Protein AF-A0A969UP32-F1 (afdb_monomer)

Foldseek 3Di:
DEAEDEDDVPDALVNSVVVQQVVQLVVVVVVCVVDVPQFKDWYFYWYDAPHQIDTAKIFIDGPVRCVVPSGRVVRIDGDPVCCVSRPNPPPDDPPPPPPDDPDDDDDDDDDDDDDDDDDDDDDDDDDDDDDPDPDDDDDDDDDPPDPPDPPPDPPPDDDDDDDDD

Nearest PDB structures (foldseek):
  3pcs-assembly1_A  TM=3.245E-01  e=1.381E+00  Escherichia coli O157:H7

Sequence (165 aa):
MDVGLDRLPNESYPTLMRRAEQVARAAAQRSFDRDILTSQVSVVVIGRNQGAEAPILTLDVSRTQWRSRPDARRWATYYRTAAPLLGFDSTTPAVFSPVQSPVVRPVLPRPAVAPVTPSAVPIAPTAPQSPVPPAAAPTQRVTPVPPSDNEDEDEGEVAPDEREE

Structure (mmCIF, N/CA/C/O backbone):
data_AF-A0A969UP32-F1
#
_entry.id   AF-A0A969UP32-F1
#
loop_
_atom_site.group_PDB
_atom_site.id
_atom_site.type_symbol
_atom_site.label_atom_id
_atom_site.label_alt_id
_atom_site.label_comp_id
_atom_site.label_asym_id
_atom_site.label_entity_id
_atom_site.label_seq_id
_atom_site.pdbx_PDB_ins_code
_atom_site.Cartn_x
_atom_site.Cartn_y
_atom_site.Cartn_z
_atom_site.occupancy
_atom_site.B_iso_or_equiv
_atom_site.auth_seq_id
_atom_site.auth_comp_id
_atom_site.auth_asym_id
_atom_site.auth_atom_id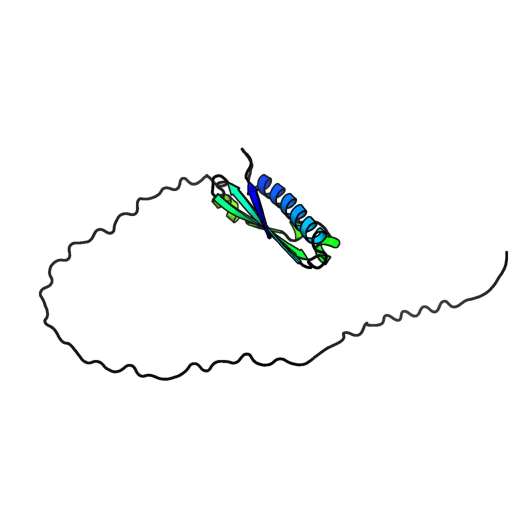
_atom_site.pdbx_PDB_model_num
ATOM 1 N N . MET A 1 1 ? 4.261 -10.640 -2.518 1.00 93.56 1 MET A N 1
ATOM 2 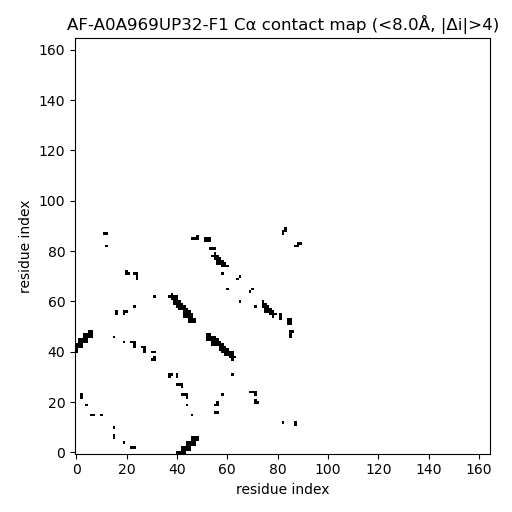C CA . MET A 1 1 ? 5.053 -10.838 -1.285 1.00 93.56 1 MET A CA 1
ATOM 3 C C . MET A 1 1 ? 4.372 -10.094 -0.156 1.00 93.56 1 MET A C 1
ATOM 5 O O . MET A 1 1 ? 3.687 -9.120 -0.444 1.00 93.56 1 MET A O 1
ATOM 9 N N . ASP A 1 2 ? 4.580 -10.529 1.081 1.00 95.69 2 ASP A N 1
ATOM 10 C CA . ASP A 1 2 ? 3.979 -9.907 2.259 1.00 95.69 2 ASP A CA 1
ATOM 11 C C . ASP A 1 2 ? 5.042 -9.229 3.132 1.00 95.69 2 ASP A C 1
ATOM 13 O O . ASP A 1 2 ? 6.161 -9.740 3.250 1.00 95.69 2 ASP A O 1
ATOM 17 N N . VAL A 1 3 ? 4.714 -8.070 3.705 1.00 96.38 3 VAL A N 1
ATOM 18 C CA . VAL A 1 3 ? 5.584 -7.329 4.620 1.00 96.38 3 VAL A CA 1
ATOM 19 C C . VAL A 1 3 ? 4.781 -6.852 5.828 1.00 96.38 3 VAL A C 1
ATOM 21 O O . VAL A 1 3 ? 3.926 -5.976 5.715 1.00 96.38 3 VAL A O 1
ATOM 24 N N . GLY A 1 4 ? 5.091 -7.394 7.004 1.00 96.06 4 GLY A N 1
ATOM 25 C CA . GLY A 1 4 ? 4.496 -6.955 8.265 1.00 96.06 4 GLY A CA 1
ATOM 26 C C . GLY A 1 4 ? 5.069 -5.621 8.752 1.00 96.06 4 GLY A C 1
ATOM 27 O O . GLY A 1 4 ? 6.277 -5.388 8.681 1.00 96.06 4 GLY A O 1
ATOM 28 N N . LEU A 1 5 ? 4.204 -4.757 9.280 1.00 95.94 5 LEU A N 1
ATOM 29 C CA . LEU A 1 5 ? 4.562 -3.474 9.874 1.00 95.94 5 LEU A CA 1
ATOM 30 C C . LEU A 1 5 ? 3.846 -3.278 11.213 1.00 95.94 5 LEU A C 1
ATOM 32 O O . LEU A 1 5 ? 2.627 -3.119 11.264 1.00 95.94 5 LEU A O 1
ATOM 36 N N . ASP A 1 6 ? 4.619 -3.235 12.295 1.00 96.00 6 ASP A N 1
ATOM 37 C CA . ASP A 1 6 ? 4.088 -2.984 13.634 1.00 96.00 6 ASP A CA 1
ATOM 38 C C . ASP A 1 6 ? 3.800 -1.501 13.877 1.00 96.00 6 ASP A C 1
ATOM 40 O O . ASP A 1 6 ? 4.601 -0.609 13.547 1.00 96.00 6 ASP A O 1
ATOM 44 N N . ARG A 1 7 ? 2.649 -1.257 14.508 1.00 93.75 7 ARG A N 1
ATOM 45 C CA . ARG A 1 7 ? 2.248 0.058 14.997 1.00 93.75 7 ARG A CA 1
ATOM 46 C C . ARG A 1 7 ? 3.177 0.515 16.122 1.00 93.75 7 ARG A C 1
ATOM 48 O O . ARG A 1 7 ? 3.409 -0.209 17.088 1.00 93.75 7 ARG A O 1
ATOM 55 N N . LEU A 1 8 ? 3.662 1.748 16.021 1.00 94.06 8 LEU A N 1
ATOM 56 C CA . LEU A 1 8 ? 4.434 2.398 17.080 1.00 94.06 8 LEU A CA 1
ATOM 57 C C . LEU A 1 8 ? 3.523 2.969 18.188 1.00 94.06 8 LEU A C 1
ATOM 59 O O . LEU A 1 8 ? 2.357 3.298 17.935 1.00 94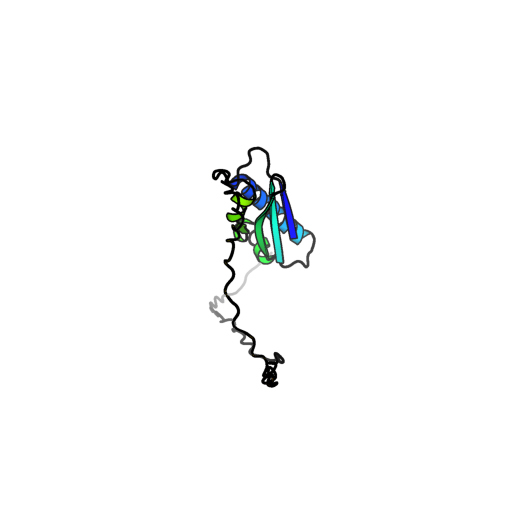.06 8 LEU A O 1
ATOM 63 N N . PRO A 1 9 ? 4.042 3.150 19.417 1.00 89.88 9 PRO A N 1
ATOM 64 C CA . PRO A 1 9 ? 3.314 3.831 20.487 1.00 89.88 9 PRO A CA 1
ATOM 65 C C . PRO A 1 9 ? 2.856 5.225 20.043 1.00 89.88 9 PRO A C 1
ATOM 67 O O . PRO A 1 9 ? 3.619 5.959 19.417 1.00 89.88 9 PRO A O 1
ATOM 70 N N . ASN A 1 10 ? 1.604 5.583 20.348 1.00 88.62 10 ASN A N 1
ATOM 71 C CA . ASN A 1 10 ? 0.980 6.856 19.954 1.00 88.62 10 ASN A CA 1
ATOM 72 C C . ASN A 1 10 ? 0.976 7.142 18.437 1.00 88.62 10 ASN A C 1
ATOM 74 O O . ASN A 1 10 ? 0.714 8.269 18.015 1.00 88.62 10 ASN A O 1
ATOM 78 N N . GLU A 1 11 ? 1.213 6.135 17.593 1.00 92.88 11 GLU A N 1
ATOM 79 C CA . GLU A 1 11 ? 1.138 6.298 16.147 1.00 92.88 11 GLU A CA 1
ATOM 80 C C . GLU A 1 11 ? -0.318 6.432 15.698 1.00 92.88 11 GLU A C 1
ATOM 82 O O . GLU A 1 11 ? -1.199 5.678 16.128 1.00 92.88 11 GLU A O 1
ATOM 87 N N . SER A 1 12 ? -0.562 7.395 14.812 1.00 93.50 12 SER A N 1
ATOM 88 C CA . SER A 1 12 ? -1.835 7.578 14.122 1.00 93.50 12 SER A CA 1
ATOM 89 C C . SER A 1 12 ? -1.867 6.779 12.818 1.00 93.50 12 SER A C 1
ATOM 91 O O . SER A 1 12 ? -0.834 6.579 12.176 1.00 93.50 12 SER A O 1
ATOM 93 N N . TYR A 1 13 ? -3.060 6.378 12.372 1.00 93.62 13 TYR A N 1
ATOM 94 C CA . TYR A 1 13 ? -3.234 5.640 11.117 1.00 93.62 13 TYR A CA 1
ATOM 95 C C . TYR A 1 13 ? -2.533 6.268 9.892 1.00 93.62 13 TYR A C 1
ATOM 97 O O . TYR A 1 13 ? -1.833 5.549 9.178 1.00 93.62 13 TYR A O 1
ATOM 105 N N . PRO A 1 14 ? -2.617 7.593 9.632 1.00 93.94 14 PRO A N 1
ATOM 106 C CA . PRO A 1 14 ? -1.895 8.191 8.507 1.00 93.94 14 PRO A CA 1
ATOM 107 C C . PRO A 1 14 ? -0.370 8.099 8.651 1.00 93.94 14 PRO A C 1
ATOM 109 O O . PRO A 1 14 ? 0.336 8.058 7.646 1.00 93.94 14 PRO A O 1
ATOM 112 N N . THR A 1 15 ? 0.157 8.060 9.876 1.00 95.25 15 THR A N 1
ATOM 113 C CA . THR A 1 15 ? 1.598 7.908 10.118 1.00 95.25 15 THR A CA 1
ATOM 114 C C . THR A 1 15 ? 2.056 6.486 9.818 1.00 95.25 15 THR A C 1
ATOM 116 O O . THR A 1 15 ? 3.032 6.321 9.082 1.00 95.25 15 THR A O 1
ATOM 119 N N . LEU A 1 16 ? 1.290 5.486 10.270 1.00 95.44 16 LEU A N 1
ATOM 120 C CA . LEU A 1 16 ? 1.499 4.084 9.902 1.00 95.44 16 LEU A CA 1
ATOM 121 C C . LEU A 1 16 ? 1.473 3.919 8.374 1.00 95.44 16 LEU A C 1
ATOM 123 O O . LEU A 1 16 ? 2.362 3.293 7.801 1.00 95.44 16 LEU A O 1
ATOM 127 N N . MET A 1 17 ? 0.514 4.560 7.699 1.00 95.12 17 MET A N 1
ATOM 128 C CA . MET A 1 17 ? 0.385 4.495 6.242 1.00 95.12 17 MET A CA 1
ATOM 129 C C . MET A 1 17 ? 1.604 5.072 5.507 1.00 95.12 17 MET A C 1
ATOM 131 O O . MET A 1 17 ? 2.125 4.452 4.585 1.00 95.12 17 MET A O 1
ATOM 135 N N . ARG A 1 18 ? 2.127 6.228 5.938 1.00 95.38 18 ARG A N 1
ATOM 136 C CA . ARG A 1 18 ? 3.347 6.809 5.341 1.00 95.38 18 ARG A CA 1
ATOM 137 C C . ARG A 1 18 ? 4.569 5.905 5.496 1.00 95.38 18 ARG A C 1
ATOM 139 O O . ARG A 1 18 ? 5.460 5.936 4.649 1.00 95.38 18 ARG A O 1
ATOM 146 N N . ARG A 1 19 ? 4.651 5.134 6.582 1.00 96.00 19 ARG A N 1
ATOM 147 C CA . ARG A 1 19 ? 5.719 4.142 6.774 1.00 96.00 19 ARG A CA 1
ATOM 148 C C . ARG A 1 19 ? 5.493 2.917 5.897 1.00 96.00 19 ARG A C 1
ATOM 150 O O . ARG A 1 19 ? 6.442 2.465 5.266 1.00 96.00 19 ARG A O 1
ATOM 157 N N . ALA A 1 20 ? 4.252 2.448 5.784 1.00 96.44 20 ALA A N 1
ATOM 158 C CA . ALA A 1 20 ? 3.879 1.367 4.876 1.00 96.44 20 ALA A CA 1
ATOM 159 C C . ALA A 1 20 ? 4.286 1.672 3.427 1.00 96.44 20 ALA A C 1
ATOM 161 O O . ALA A 1 20 ? 4.857 0.815 2.763 1.00 96.44 20 ALA A O 1
ATOM 162 N N . GLU A 1 21 ? 4.101 2.911 2.963 1.00 96.19 21 GLU A N 1
ATOM 163 C CA . GLU A 1 21 ? 4.556 3.355 1.636 1.00 96.19 21 GLU A CA 1
ATOM 164 C C . GLU A 1 21 ? 6.076 3.243 1.456 1.00 96.19 21 GLU A C 1
ATOM 166 O O . GLU A 1 21 ? 6.554 2.782 0.418 1.00 96.19 21 GLU A O 1
ATOM 171 N N . GLN A 1 22 ? 6.850 3.663 2.460 1.00 96.38 22 GLN A N 1
ATOM 172 C CA . GLN A 1 22 ? 8.314 3.589 2.416 1.00 96.38 22 GLN A CA 1
ATOM 173 C C . GLN A 1 22 ? 8.794 2.138 2.392 1.00 96.38 22 GLN A C 1
ATOM 175 O O . GLN A 1 22 ? 9.684 1.790 1.616 1.00 96.38 22 GLN A O 1
ATOM 180 N N . VAL A 1 23 ? 8.163 1.287 3.202 1.00 96.62 23 VAL A N 1
ATOM 181 C CA . VAL A 1 23 ? 8.444 -0.149 3.257 1.00 96.62 23 VAL A CA 1
ATOM 182 C C . VAL A 1 23 ? 8.083 -0.823 1.933 1.00 96.62 23 VAL A C 1
ATOM 184 O O . VAL A 1 23 ? 8.901 -1.562 1.391 1.00 96.62 23 VAL A O 1
ATOM 187 N N . ALA A 1 24 ? 6.918 -0.516 1.360 1.00 96.44 24 ALA A N 1
ATOM 188 C CA . ALA A 1 24 ? 6.498 -1.044 0.066 1.00 96.44 24 ALA A CA 1
ATOM 189 C C . ALA A 1 24 ? 7.450 -0.624 -1.060 1.00 96.44 24 ALA A C 1
ATOM 191 O O . ALA A 1 24 ? 7.830 -1.458 -1.880 1.00 96.44 24 ALA A O 1
ATOM 192 N N . ARG A 1 25 ? 7.903 0.640 -1.068 1.00 95.62 25 ARG A N 1
ATOM 193 C CA . ARG A 1 25 ? 8.914 1.117 -2.024 1.00 95.62 25 ARG A CA 1
ATOM 194 C C . ARG A 1 25 ? 10.215 0.329 -1.900 1.00 95.62 25 ARG A C 1
ATOM 196 O O . ARG A 1 25 ? 10.752 -0.113 -2.912 1.00 95.62 25 ARG A O 1
ATOM 203 N N . ALA A 1 26 ? 10.722 0.166 -0.681 1.00 95.81 26 ALA A N 1
ATOM 204 C CA . ALA A 1 26 ? 11.963 -0.563 -0.442 1.00 95.81 26 ALA A CA 1
ATOM 205 C C . ALA A 1 26 ? 11.839 -2.044 -0.841 1.00 95.81 26 ALA A C 1
ATOM 207 O O . ALA A 1 26 ? 12.755 -2.592 -1.454 1.00 95.81 26 ALA A O 1
ATOM 208 N N . ALA A 1 27 ? 10.700 -2.674 -0.543 1.00 95.25 27 ALA A N 1
ATOM 209 C CA . ALA A 1 27 ? 10.413 -4.053 -0.922 1.00 95.25 27 ALA A CA 1
ATOM 210 C C . ALA A 1 27 ? 10.351 -4.222 -2.447 1.00 95.25 27 ALA A C 1
ATOM 212 O O . ALA A 1 27 ? 11.025 -5.096 -2.987 1.00 95.25 27 ALA A O 1
ATOM 213 N N . ALA A 1 28 ? 9.620 -3.347 -3.146 1.00 94.81 28 ALA A N 1
ATOM 214 C CA . ALA A 1 28 ? 9.515 -3.381 -4.602 1.00 94.81 28 ALA A CA 1
ATOM 215 C C . ALA A 1 28 ? 10.876 -3.192 -5.282 1.00 94.81 28 ALA A C 1
ATOM 217 O O . ALA A 1 28 ? 11.254 -3.997 -6.133 1.00 94.81 28 ALA A O 1
ATOM 218 N N . GLN A 1 29 ? 11.642 -2.183 -4.853 1.00 94.19 29 GLN A N 1
ATOM 219 C CA . GLN A 1 29 ? 12.990 -1.930 -5.360 1.00 94.19 29 GLN A CA 1
ATOM 220 C C . GLN A 1 29 ? 13.879 -3.167 -5.185 1.00 94.19 29 GLN A C 1
ATOM 222 O O . GLN A 1 29 ? 14.413 -3.696 -6.158 1.00 94.19 29 GLN A O 1
ATOM 227 N N . ARG A 1 30 ? 13.940 -3.698 -3.959 1.00 94.00 30 ARG A N 1
ATOM 228 C CA . ARG A 1 30 ? 14.746 -4.877 -3.638 1.00 94.00 30 ARG A CA 1
ATOM 229 C C . ARG A 1 30 ? 14.349 -6.103 -4.455 1.00 94.00 30 ARG A C 1
ATOM 231 O O . ARG A 1 30 ? 15.219 -6.897 -4.793 1.00 94.00 30 ARG A O 1
ATOM 238 N N . SER A 1 31 ? 13.071 -6.284 -4.768 1.00 93.56 31 SER A N 1
ATOM 239 C CA . SER A 1 31 ? 12.626 -7.401 -5.603 1.00 93.56 31 SER A CA 1
ATOM 240 C C . SER A 1 3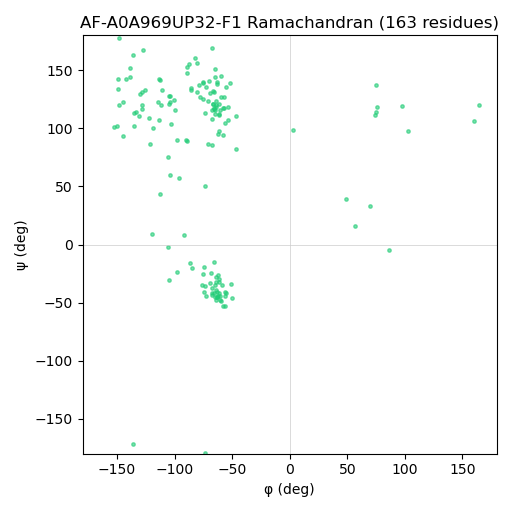1 ? 13.109 -7.290 -7.039 1.00 93.56 31 SER A C 1
ATOM 242 O O . SER A 1 31 ? 13.583 -8.283 -7.585 1.00 93.56 31 SER A O 1
ATOM 244 N N . PHE A 1 32 ? 13.062 -6.095 -7.629 1.00 93.94 32 PHE A N 1
ATOM 245 C CA . PHE A 1 32 ? 13.590 -5.885 -8.975 1.00 93.94 32 PHE A CA 1
ATOM 246 C C . PHE A 1 32 ? 15.120 -5.974 -9.040 1.00 93.94 32 PHE A C 1
ATOM 248 O O . PHE A 1 32 ? 15.644 -6.422 -10.062 1.00 93.94 32 PHE A O 1
ATOM 255 N N . ASP A 1 33 ? 15.819 -5.565 -7.978 1.00 91.75 33 ASP A N 1
ATOM 256 C CA . ASP A 1 33 ? 17.280 -5.677 -7.874 1.00 91.75 33 ASP A CA 1
ATOM 257 C C . ASP A 1 33 ? 17.743 -7.121 -7.636 1.00 91.75 33 ASP A C 1
ATOM 259 O O . ASP A 1 33 ? 18.789 -7.530 -8.133 1.00 91.75 33 ASP A O 1
ATOM 263 N N . ARG A 1 34 ? 16.978 -7.910 -6.869 1.00 93.75 34 ARG A N 1
ATOM 264 C CA . ARG A 1 34 ? 17.356 -9.283 -6.501 1.00 93.75 34 ARG A CA 1
ATOM 265 C C . ARG A 1 34 ? 17.160 -10.280 -7.635 1.00 93.75 34 ARG A C 1
ATOM 267 O O . ARG A 1 34 ? 17.915 -11.243 -7.725 1.00 93.75 34 ARG A O 1
ATOM 274 N N . ASP A 1 35 ? 16.134 -10.081 -8.450 1.00 90.19 35 ASP A N 1
ATOM 275 C CA . ASP A 1 35 ? 15.769 -11.006 -9.513 1.00 90.19 35 ASP A CA 1
ATOM 276 C C . ASP A 1 35 ? 15.569 -10.232 -10.814 1.00 90.19 35 ASP A C 1
ATOM 278 O O . ASP A 1 35 ? 14.616 -9.467 -10.956 1.00 90.19 35 ASP A O 1
ATOM 282 N N . ILE A 1 36 ? 16.479 -10.431 -11.771 1.00 84.94 36 ILE A N 1
ATOM 283 C CA . ILE A 1 36 ? 16.463 -9.750 -13.071 1.00 84.94 36 ILE A CA 1
ATOM 284 C C . ILE A 1 36 ? 15.286 -10.181 -13.958 1.00 84.94 36 ILE A C 1
ATOM 286 O O . ILE A 1 36 ? 14.844 -9.401 -14.802 1.00 84.94 36 ILE A O 1
ATOM 290 N N . LEU A 1 37 ? 14.745 -11.385 -13.751 1.00 91.38 37 LEU A N 1
ATOM 291 C CA . LEU A 1 37 ? 13.641 -11.941 -14.537 1.00 91.38 37 LEU A CA 1
ATOM 292 C C . LEU A 1 37 ? 12.276 -11.476 -14.018 1.00 91.38 37 LEU A C 1
ATOM 294 O O . LEU A 1 37 ? 11.286 -11.486 -14.755 1.00 91.38 37 LEU A O 1
ATOM 298 N N . THR A 1 38 ? 12.208 -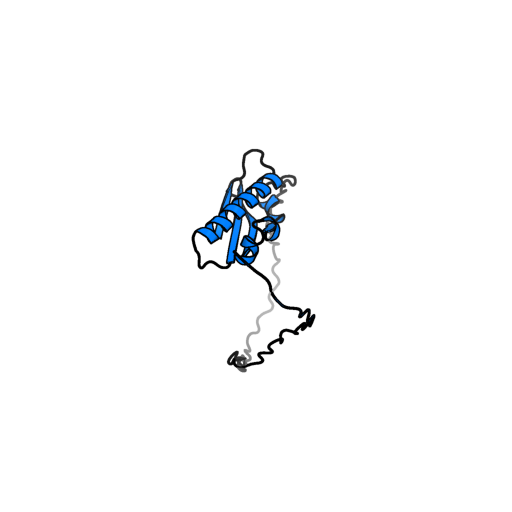11.017 -12.765 1.00 89.69 38 THR A N 1
ATOM 299 C CA . THR A 1 38 ? 10.973 -10.478 -12.189 1.00 89.69 38 THR A CA 1
ATOM 300 C C . THR A 1 38 ? 10.513 -9.243 -12.970 1.00 89.69 38 THR A C 1
ATOM 302 O O . THR A 1 38 ? 11.146 -8.180 -12.941 1.00 89.69 38 THR A O 1
ATOM 305 N N . SER A 1 39 ? 9.389 -9.392 -13.674 1.00 92.50 39 SER A N 1
ATOM 306 C CA . SER A 1 39 ? 8.790 -8.351 -14.522 1.00 92.50 39 SER A CA 1
ATOM 307 C C . SER A 1 39 ? 7.661 -7.589 -13.829 1.00 92.50 39 SER A C 1
ATOM 309 O O . SER A 1 39 ? 7.380 -6.444 -14.182 1.00 92.50 39 SER A O 1
ATOM 311 N N . GLN A 1 40 ? 7.035 -8.199 -12.824 1.00 93.88 40 GLN A N 1
ATOM 312 C CA . GLN A 1 40 ? 5.958 -7.619 -12.029 1.00 93.88 40 GLN A CA 1
ATOM 313 C C . GLN A 1 40 ? 6.155 -7.963 -10.560 1.00 93.88 40 GLN A C 1
ATOM 315 O O . GLN A 1 40 ? 6.610 -9.055 -10.225 1.00 93.88 40 GLN A O 1
ATOM 320 N N . VAL A 1 41 ? 5.807 -7.021 -9.692 1.00 94.88 41 VAL A N 1
ATOM 321 C CA . VAL A 1 41 ? 5.895 -7.175 -8.246 1.00 94.88 41 VAL A CA 1
ATOM 322 C C . VAL A 1 41 ? 4.569 -6.765 -7.626 1.00 94.88 41 VAL A C 1
ATOM 324 O O . VAL A 1 41 ? 4.074 -5.671 -7.885 1.00 94.88 41 VAL A O 1
ATOM 327 N N . SER A 1 42 ? 4.047 -7.646 -6.775 1.00 96.38 42 SER A N 1
ATOM 328 C CA . SER A 1 42 ? 2.931 -7.373 -5.875 1.00 96.38 42 SER A CA 1
ATOM 329 C C . SER A 1 42 ? 3.452 -7.384 -4.439 1.00 96.38 42 SER A C 1
ATOM 331 O O . SER A 1 42 ? 4.022 -8.390 -3.994 1.00 96.38 42 SER A O 1
ATOM 333 N N . VAL A 1 43 ? 3.320 -6.273 -3.721 1.00 96.56 43 VAL A N 1
ATOM 334 C CA . VAL A 1 43 ? 3.682 -6.137 -2.304 1.00 96.56 43 VAL A CA 1
ATOM 335 C C . VAL A 1 43 ? 2.413 -5.896 -1.509 1.00 96.56 43 VAL A C 1
ATOM 337 O O . VAL A 1 43 ? 1.715 -4.920 -1.751 1.00 96.5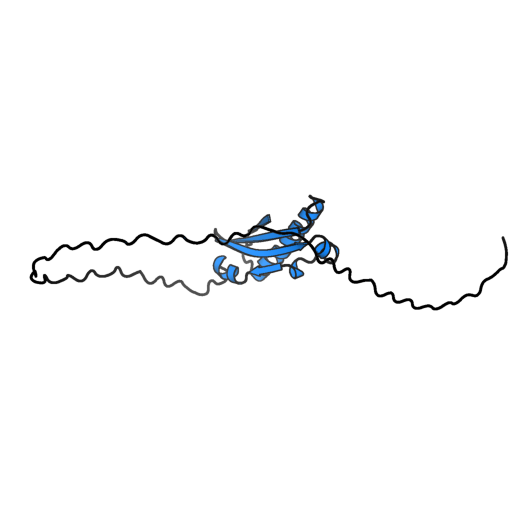6 43 VAL A O 1
ATOM 340 N N . VAL A 1 44 ? 2.136 -6.743 -0.529 1.00 97.81 44 VAL A N 1
ATOM 341 C CA . VAL A 1 44 ? 1.085 -6.520 0.460 1.00 97.81 44 VAL A CA 1
ATOM 342 C C . VAL A 1 44 ? 1.763 -6.118 1.761 1.00 97.81 44 VAL A C 1
ATOM 344 O O . VAL A 1 44 ? 2.697 -6.780 2.206 1.00 97.81 44 VAL A O 1
ATOM 347 N N . VAL A 1 45 ? 1.340 -5.001 2.342 1.00 97.62 45 VAL A N 1
ATOM 348 C CA . VAL A 1 45 ? 1.803 -4.541 3.648 1.00 97.62 45 VAL A CA 1
ATOM 349 C C . VAL A 1 45 ? 0.708 -4.812 4.667 1.00 97.62 45 VAL A C 1
ATOM 351 O O . VAL A 1 45 ? -0.404 -4.287 4.546 1.00 97.62 45 VAL A O 1
ATOM 354 N N . ILE A 1 46 ? 1.036 -5.607 5.680 1.00 97.69 46 ILE A N 1
ATOM 355 C CA . ILE A 1 46 ? 0.138 -5.969 6.776 1.00 97.69 46 ILE A CA 1
ATOM 356 C C . ILE A 1 46 ? 0.464 -5.087 7.972 1.00 97.69 46 ILE A C 1
ATOM 358 O O . ILE A 1 46 ? 1.559 -5.149 8.526 1.00 97.69 46 ILE A O 1
ATOM 362 N N . GLY A 1 47 ? -0.484 -4.249 8.377 1.00 96.44 47 GLY A N 1
ATOM 363 C CA . GLY A 1 47 ? -0.388 -3.510 9.628 1.00 96.44 47 GLY A CA 1
ATOM 364 C C . GLY A 1 47 ? -0.671 -4.441 10.800 1.00 96.44 47 GLY A C 1
ATOM 365 O O . GLY A 1 47 ? -1.585 -5.260 10.719 1.00 96.44 47 GLY A O 1
ATOM 366 N N . ARG A 1 48 ? 0.091 -4.302 11.887 1.00 95.88 48 ARG A N 1
ATOM 367 C CA . ARG A 1 48 ? -0.095 -5.081 13.116 1.00 95.88 48 ARG A CA 1
ATOM 368 C C . ARG A 1 48 ? -0.251 -4.176 14.324 1.00 95.88 48 ARG A C 1
ATOM 370 O O . ARG A 1 48 ? 0.528 -3.240 14.510 1.00 95.88 48 ARG A O 1
ATOM 377 N N . ASN A 1 49 ? -1.244 -4.458 15.160 1.00 94.56 49 ASN A N 1
ATOM 378 C CA . ASN A 1 49 ? -1.438 -3.768 16.430 1.00 94.56 49 ASN A CA 1
ATOM 379 C C . ASN A 1 49 ? -2.068 -4.701 17.470 1.00 94.56 49 ASN A C 1
ATOM 381 O O . ASN A 1 49 ? -3.182 -5.166 17.269 1.00 94.56 49 ASN A O 1
ATOM 385 N N . GLN A 1 50 ? -1.380 -4.940 18.593 1.00 88.88 50 GLN A N 1
ATOM 386 C CA . GLN A 1 50 ? -1.907 -5.704 19.741 1.00 88.88 50 GLN A CA 1
ATOM 387 C C . GLN A 1 50 ? -2.558 -7.056 19.366 1.00 88.88 50 GLN A C 1
ATOM 389 O O . GLN A 1 50 ? -3.582 -7.439 19.922 1.00 88.88 50 GLN A O 1
ATOM 394 N N . GLY A 1 51 ? -1.968 -7.783 18.412 1.00 88.56 51 GLY A N 1
ATOM 395 C CA . GLY A 1 51 ? -2.482 -9.075 17.939 1.00 88.56 51 GLY A CA 1
ATOM 396 C C . GLY A 1 51 ? -3.532 -8.991 16.825 1.00 88.56 51 GLY A C 1
ATOM 397 O O . GLY A 1 51 ? -3.908 -10.025 16.283 1.00 88.56 51 GLY A O 1
ATOM 398 N N . ALA A 1 52 ? -3.974 -7.792 16.441 1.00 92.81 52 ALA A N 1
ATOM 399 C CA . ALA A 1 52 ? -4.737 -7.581 15.218 1.00 92.81 52 ALA A CA 1
ATOM 400 C C . ALA A 1 52 ? -3.793 -7.400 14.026 1.00 92.81 52 ALA A C 1
ATOM 402 O O . ALA A 1 52 ? -2.833 -6.629 14.104 1.00 92.81 52 ALA A O 1
ATOM 403 N N . GLU A 1 53 ? -4.097 -8.069 12.916 1.00 95.62 53 GLU A N 1
ATOM 404 C CA . GLU A 1 53 ? -3.362 -7.968 11.658 1.00 95.62 53 GLU A CA 1
ATOM 405 C C . GLU A 1 53 ? -4.343 -7.678 10.521 1.00 95.62 53 GLU A C 1
ATOM 407 O O . GLU A 1 53 ? -5.381 -8.332 10.402 1.00 95.62 53 GLU A O 1
ATOM 412 N N . ALA A 1 54 ? -4.041 -6.679 9.694 1.00 95.88 54 ALA A N 1
ATOM 413 C CA . ALA A 1 54 ? -4.879 -6.330 8.553 1.00 95.88 54 ALA A CA 1
ATOM 414 C C . ALA A 1 54 ? -4.039 -5.760 7.403 1.00 95.88 54 ALA A C 1
ATOM 416 O O . ALA A 1 54 ? -3.111 -4.984 7.654 1.00 95.88 54 ALA A O 1
ATOM 417 N N . PRO A 1 55 ? -4.364 -6.077 6.137 1.00 96.62 55 PRO A N 1
ATOM 418 C CA . PRO A 1 55 ? -3.723 -5.439 4.996 1.00 96.62 55 PRO A CA 1
ATOM 419 C C . PRO A 1 55 ? -4.054 -3.947 4.983 1.00 96.62 55 PRO A C 1
ATOM 421 O O . PRO A 1 55 ? -5.220 -3.562 4.972 1.00 96.62 55 PRO A O 1
ATOM 424 N N . ILE A 1 56 ? -3.022 -3.104 4.992 1.00 96.94 56 ILE A N 1
ATOM 425 C CA . ILE A 1 56 ? -3.164 -1.638 4.997 1.00 96.94 56 ILE A CA 1
ATOM 426 C C . ILE A 1 56 ? -2.858 -1.026 3.630 1.00 96.94 56 ILE A C 1
ATOM 428 O O . ILE A 1 56 ? -3.459 -0.015 3.257 1.00 96.94 56 ILE A O 1
ATOM 432 N N . LEU A 1 57 ? -1.968 -1.659 2.862 1.00 96.88 57 LEU A N 1
ATOM 433 C CA . LEU A 1 57 ? -1.534 -1.196 1.549 1.00 96.88 57 LEU A CA 1
ATOM 434 C C . LEU A 1 57 ? -1.172 -2.391 0.665 1.00 96.88 57 LEU A C 1
ATOM 436 O O . LEU A 1 57 ? -0.433 -3.270 1.097 1.00 96.88 57 LEU A O 1
ATOM 440 N N . THR A 1 58 ? -1.641 -2.394 -0.578 1.00 97.56 58 THR A N 1
ATOM 441 C CA . THR A 1 58 ? -1.113 -3.267 -1.637 1.00 97.56 58 THR A CA 1
ATOM 442 C C . THR A 1 58 ? -0.443 -2.402 -2.690 1.00 97.56 58 THR A C 1
ATOM 444 O O . THR A 1 58 ? -0.928 -1.317 -2.980 1.00 97.56 58 THR A O 1
ATOM 447 N N . LEU A 1 59 ? 0.664 -2.855 -3.261 1.00 96.88 59 LEU A N 1
ATOM 448 C CA . LEU A 1 59 ? 1.364 -2.197 -4.352 1.00 96.88 59 LEU A CA 1
ATOM 449 C C . LEU A 1 59 ? 1.589 -3.198 -5.477 1.00 96.88 59 LEU A C 1
ATOM 451 O O . LEU A 1 59 ? 2.283 -4.190 -5.273 1.00 96.88 59 LEU A O 1
ATOM 455 N N . ASP A 1 60 ? 1.048 -2.905 -6.656 1.00 96.62 60 ASP A N 1
ATOM 456 C CA . ASP A 1 60 ? 1.160 -3.753 -7.843 1.00 96.62 60 ASP A CA 1
ATOM 457 C C . ASP A 1 60 ? 1.800 -2.967 -8.982 1.00 96.62 60 ASP A C 1
ATOM 459 O O . ASP A 1 60 ? 1.197 -2.057 -9.545 1.00 96.62 60 ASP A O 1
ATOM 463 N N . VAL A 1 61 ? 3.042 -3.297 -9.331 1.00 95.94 61 VAL A N 1
ATOM 464 C CA . VAL A 1 61 ? 3.803 -2.526 -10.319 1.00 95.94 61 VAL A CA 1
ATOM 465 C C . VAL A 1 61 ? 4.664 -3.416 -11.207 1.00 95.94 61 VAL A C 1
ATOM 467 O O . VAL A 1 61 ? 5.256 -4.401 -10.764 1.00 95.94 61 VAL A O 1
ATOM 470 N N . SER A 1 62 ? 4.757 -3.059 -12.488 1.00 95.81 62 SER A N 1
ATOM 471 C CA . SER A 1 62 ? 5.699 -3.681 -13.426 1.00 95.81 62 SER A CA 1
ATOM 472 C C . SER A 1 62 ? 7.069 -3.003 -13.403 1.00 95.81 62 SER A C 1
ATOM 474 O O . SER A 1 62 ? 7.188 -1.811 -13.115 1.00 95.81 62 SER A O 1
ATOM 476 N N . ARG A 1 63 ? 8.120 -3.727 -13.797 1.00 93.25 63 ARG A N 1
ATOM 477 C CA . ARG A 1 63 ? 9.486 -3.184 -13.874 1.00 93.25 63 ARG A CA 1
ATOM 478 C C . ARG A 1 63 ? 9.560 -1.946 -14.769 1.00 93.25 63 ARG A C 1
ATOM 480 O O . ARG A 1 63 ? 10.229 -0.979 -14.419 1.00 93.25 63 ARG A O 1
ATOM 487 N N . THR A 1 64 ? 8.866 -1.948 -15.906 1.00 93.38 64 THR A N 1
ATOM 488 C CA . THR A 1 64 ? 8.848 -0.811 -16.839 1.00 93.38 64 THR A CA 1
ATOM 489 C C . THR A 1 64 ? 8.239 0.434 -16.194 1.00 93.38 64 THR A C 1
ATOM 491 O O . THR A 1 64 ? 8.817 1.517 -16.279 1.00 93.38 64 THR A O 1
ATOM 494 N N . GLN A 1 65 ? 7.114 0.279 -15.488 1.00 93.81 65 GLN A N 1
ATOM 495 C CA . GLN A 1 65 ? 6.482 1.374 -14.746 1.00 93.81 65 GLN A CA 1
ATOM 496 C C . GLN A 1 65 ? 7.395 1.886 -13.627 1.00 93.81 65 GLN A C 1
ATOM 498 O O . GLN A 1 65 ? 7.597 3.095 -13.524 1.00 93.81 65 GLN A O 1
ATOM 503 N N . TRP A 1 66 ? 8.004 0.972 -12.864 1.00 94.50 66 TRP A N 1
ATOM 504 C CA . TRP A 1 66 ? 8.904 1.299 -11.757 1.00 94.50 66 TRP A CA 1
ATOM 505 C C . TRP A 1 66 ? 10.178 2.024 -12.211 1.00 94.50 66 TRP A C 1
ATOM 507 O O . TRP A 1 66 ? 10.633 2.966 -11.566 1.00 94.50 66 TRP A O 1
ATOM 517 N N . ARG A 1 67 ? 10.749 1.626 -13.355 1.00 92.25 67 ARG A N 1
ATOM 518 C CA . ARG A 1 67 ? 11.911 2.303 -13.954 1.00 92.25 67 ARG A CA 1
ATOM 519 C C . ARG A 1 67 ? 11.573 3.700 -14.458 1.00 92.25 67 ARG A C 1
ATOM 521 O O . ARG A 1 67 ? 12.406 4.591 -14.349 1.00 92.25 67 ARG A O 1
ATOM 528 N N . SER A 1 68 ? 10.379 3.889 -15.021 1.00 94.19 68 SER A N 1
ATOM 529 C CA . SER A 1 68 ? 9.930 5.210 -15.472 1.00 94.19 68 SER A CA 1
ATOM 530 C C . SER A 1 68 ? 9.711 6.149 -14.288 1.00 94.19 68 SER A C 1
ATOM 532 O O . SER A 1 68 ? 10.103 7.314 -14.331 1.00 94.19 68 SER A O 1
ATOM 534 N N . ARG A 1 69 ? 9.078 5.647 -13.224 1.00 91.50 69 ARG A N 1
ATOM 535 C CA . ARG A 1 69 ? 8.813 6.386 -11.991 1.00 91.50 69 ARG A CA 1
ATOM 536 C C . ARG A 1 69 ? 8.937 5.398 -10.822 1.00 91.50 69 ARG A C 1
ATOM 538 O O . ARG A 1 69 ? 8.206 4.426 -10.817 1.00 91.50 69 ARG A O 1
ATOM 545 N N . PRO A 1 70 ? 9.800 5.611 -9.819 1.00 89.44 70 PRO A N 1
ATOM 546 C CA . PRO A 1 70 ? 9.879 4.745 -8.633 1.00 89.44 70 PRO A CA 1
ATOM 547 C C . PRO A 1 70 ? 9.059 5.313 -7.453 1.00 89.44 70 PRO A C 1
ATOM 549 O O . PRO A 1 70 ? 9.566 5.608 -6.363 1.00 89.44 70 PRO A O 1
ATOM 552 N N . ASP A 1 71 ? 7.761 5.533 -7.668 1.00 92.00 71 ASP A N 1
ATOM 553 C CA . ASP A 1 71 ? 6.846 6.116 -6.676 1.00 92.00 71 ASP A CA 1
ATOM 554 C C . ASP A 1 71 ? 5.693 5.192 -6.270 1.00 92.00 71 ASP A C 1
ATOM 556 O O . ASP A 1 71 ? 4.669 5.121 -6.945 1.00 92.00 71 ASP A O 1
ATOM 560 N N . ALA A 1 72 ? 5.838 4.549 -5.108 1.00 91.25 72 ALA A N 1
ATOM 561 C CA . ALA A 1 72 ? 4.874 3.587 -4.587 1.00 91.25 72 ALA A CA 1
ATOM 562 C C . ALA A 1 72 ? 3.427 4.099 -4.562 1.00 91.25 72 ALA A C 1
ATOM 564 O O . ALA A 1 72 ? 2.507 3.337 -4.838 1.00 91.25 72 ALA A O 1
ATOM 565 N N . ARG A 1 73 ? 3.214 5.395 -4.315 1.00 93.75 73 ARG A N 1
ATOM 566 C CA . ARG A 1 73 ? 1.872 5.986 -4.203 1.00 93.75 73 ARG A CA 1
ATOM 567 C C . ARG A 1 73 ? 1.044 5.877 -5.479 1.00 93.75 73 ARG A C 1
ATOM 569 O O . ARG A 1 73 ? -0.179 5.880 -5.411 1.00 93.75 73 ARG A O 1
ATOM 576 N N . ARG A 1 74 ? 1.693 5.796 -6.645 1.00 93.56 74 ARG A N 1
ATOM 577 C CA . ARG A 1 74 ? 1.010 5.735 -7.948 1.00 93.56 74 ARG A CA 1
ATOM 578 C C . ARG A 1 74 ? 0.385 4.379 -8.245 1.00 93.56 74 ARG A C 1
ATOM 580 O O . ARG A 1 74 ? -0.553 4.323 -9.031 1.00 93.56 74 ARG A O 1
ATOM 587 N N . TRP A 1 75 ? 0.914 3.321 -7.642 1.00 94.56 75 TRP A N 1
ATOM 588 C CA . TRP A 1 75 ? 0.454 1.945 -7.848 1.00 94.56 75 TRP A CA 1
ATOM 589 C C . TRP A 1 75 ? -0.046 1.302 -6.555 1.00 94.56 75 TRP A C 1
ATOM 591 O O . TRP A 1 75 ? -0.274 0.095 -6.509 1.00 94.56 75 TRP A O 1
ATOM 601 N N . ALA A 1 76 ? -0.181 2.103 -5.497 1.00 95.50 76 ALA A N 1
ATOM 602 C CA . ALA A 1 76 ? -0.670 1.651 -4.214 1.00 95.50 76 ALA A CA 1
ATOM 603 C C . ALA A 1 76 ? -2.201 1.681 -4.168 1.00 95.50 76 ALA A C 1
ATOM 605 O O . ALA A 1 76 ? -2.840 2.686 -4.481 1.00 95.50 76 ALA A O 1
ATOM 606 N N . THR A 1 77 ? -2.774 0.586 -3.689 1.00 96.75 77 THR A N 1
ATOM 607 C CA . THR A 1 77 ? -4.159 0.482 -3.244 1.00 96.75 77 THR A CA 1
ATOM 608 C C . THR A 1 77 ? -4.181 0.565 -1.724 1.00 96.75 77 THR A C 1
ATOM 610 O O . THR A 1 77 ? -3.511 -0.205 -1.036 1.00 96.75 77 THR A O 1
ATOM 613 N N . TYR A 1 78 ? -4.950 1.515 -1.196 1.00 96.06 78 TYR A N 1
ATOM 614 C CA . TYR A 1 78 ? -5.003 1.824 0.231 1.00 96.06 78 TYR A CA 1
ATOM 615 C C . TYR A 1 78 ? -6.273 1.269 0.875 1.00 96.06 78 TYR A C 1
ATOM 617 O O . TYR A 1 78 ? -7.382 1.607 0.457 1.00 96.06 78 TYR A O 1
ATOM 625 N N . TYR A 1 79 ? -6.131 0.513 1.963 1.00 95.12 79 TYR A N 1
ATOM 626 C CA . TYR A 1 79 ? -7.275 -0.043 2.689 1.00 95.12 79 TYR A CA 1
ATOM 627 C C . TYR A 1 79 ? -7.622 0.821 3.894 1.00 95.12 79 TYR A C 1
ATOM 629 O O . TYR A 1 79 ? -7.140 0.621 5.002 1.00 95.12 79 TYR A O 1
ATOM 637 N N . ARG A 1 80 ? -8.500 1.809 3.714 1.00 91.06 80 ARG A N 1
ATOM 638 C CA . ARG A 1 80 ? -9.008 2.627 4.838 1.00 91.06 80 ARG A CA 1
ATOM 639 C C . ARG A 1 80 ? -9.766 1.788 5.874 1.00 91.06 80 ARG A C 1
ATOM 641 O O . ARG A 1 80 ? -9.741 2.112 7.056 1.00 91.06 80 ARG A O 1
ATOM 648 N N . THR A 1 81 ? -10.388 0.698 5.432 1.00 91.62 81 THR A N 1
ATOM 649 C CA . THR A 1 81 ? -11.151 -0.247 6.260 1.00 91.62 81 THR A CA 1
ATOM 650 C C . THR A 1 81 ? -10.294 -1.005 7.273 1.00 91.62 81 THR A C 1
ATOM 652 O O . THR A 1 81 ? -10.839 -1.551 8.227 1.00 91.62 81 THR A O 1
ATOM 655 N N . ALA A 1 82 ? -8.965 -1.001 7.128 1.00 92.44 82 ALA A N 1
ATOM 656 C CA . ALA A 1 82 ? -8.059 -1.606 8.099 1.00 92.44 82 ALA A CA 1
ATOM 657 C C . ALA A 1 82 ? -7.909 -0.782 9.390 1.00 92.44 82 ALA A C 1
ATOM 659 O O . ALA A 1 82 ? -7.518 -1.325 10.419 1.00 92.44 82 ALA A O 1
ATOM 660 N N . ALA A 1 83 ? -8.249 0.512 9.377 1.00 91.69 83 ALA A N 1
ATOM 661 C CA . ALA A 1 83 ? -8.139 1.377 10.552 1.00 91.69 83 ALA A CA 1
ATOM 662 C C . ALA A 1 83 ? -8.947 0.874 11.775 1.00 91.69 83 ALA A C 1
ATOM 664 O O . ALA A 1 83 ? -8.344 0.709 12.839 1.00 91.69 83 ALA A O 1
ATOM 665 N N . PRO A 1 84 ? -10.259 0.571 11.672 1.00 92.38 84 PRO A N 1
ATOM 666 C CA . PRO A 1 84 ? -11.015 0.010 12.795 1.00 92.38 84 PRO A CA 1
ATOM 667 C C . PRO A 1 84 ? -10.531 -1.389 13.199 1.00 92.38 84 PRO A C 1
ATOM 669 O O . PRO A 1 84 ? -10.484 -1.688 14.389 1.00 92.38 84 PRO A O 1
ATOM 672 N N . LEU A 1 85 ? -10.102 -2.221 12.241 1.00 91.81 85 LEU A N 1
ATOM 673 C CA . LEU A 1 85 ? -9.579 -3.568 12.517 1.00 91.81 85 LEU A CA 1
ATOM 674 C C . LEU A 1 85 ? -8.288 -3.534 13.343 1.00 91.81 85 LEU A C 1
ATOM 676 O O . LEU A 1 85 ? -8.048 -4.413 14.159 1.00 91.81 85 LEU A O 1
ATOM 680 N N . LEU A 1 86 ? -7.481 -2.490 13.156 1.00 92.38 86 LEU A N 1
ATOM 681 C CA . LEU A 1 86 ? -6.246 -2.251 13.899 1.00 92.38 86 LEU A CA 1
ATOM 682 C C . LEU A 1 86 ? -6.459 -1.383 15.150 1.00 92.38 86 LEU A C 1
ATOM 684 O O . LEU A 1 86 ? -5.482 -0.963 15.770 1.00 92.38 86 LEU A O 1
ATOM 688 N N . GLY A 1 87 ? -7.706 -1.086 15.532 1.00 89.56 87 GLY A N 1
ATOM 689 C CA . GLY A 1 87 ? -8.022 -0.326 16.745 1.00 89.56 87 GLY A CA 1
ATOM 690 C C . GLY A 1 87 ? -7.634 1.157 16.682 1.00 89.56 87 GLY A C 1
ATOM 691 O O . GLY A 1 87 ? -7.223 1.732 17.691 1.00 89.56 87 GLY A O 1
ATOM 692 N N . PHE A 1 88 ? -7.701 1.783 15.500 1.00 87.50 88 PHE A N 1
ATOM 693 C CA . PHE A 1 88 ? -7.550 3.239 15.356 1.00 87.50 88 PHE A CA 1
ATOM 694 C C . PHE A 1 88 ? -8.868 4.009 15.543 1.00 87.50 88 PHE A C 1
ATOM 696 O O . PHE A 1 88 ? -8.815 5.217 15.758 1.00 87.50 88 PHE A O 1
ATOM 703 N N . ASP A 1 89 ? -10.019 3.328 15.493 1.00 76.75 89 ASP A N 1
ATOM 704 C CA . ASP A 1 89 ? -11.366 3.927 15.516 1.00 76.75 89 ASP A CA 1
ATOM 705 C C . ASP A 1 89 ? -12.139 3.592 16.811 1.00 76.75 89 ASP A C 1
ATOM 707 O O . ASP A 1 89 ? -13.312 3.220 16.812 1.00 76.75 89 ASP A O 1
ATOM 711 N N . SER A 1 90 ? -11.457 3.675 17.955 1.00 58.25 90 SER A N 1
ATOM 712 C CA . SER A 1 90 ? -11.992 3.332 19.281 1.00 58.25 90 SER A CA 1
ATOM 713 C C . SER A 1 90 ? -12.994 4.368 19.825 1.00 58.25 90 SER A C 1
ATOM 715 O O . SER A 1 90 ? -12.853 4.821 20.958 1.00 58.25 90 SER A O 1
ATOM 717 N N . THR A 1 91 ? -14.001 4.761 19.039 1.00 50.94 91 THR A N 1
ATOM 718 C CA . THR A 1 91 ? -15.099 5.646 19.481 1.00 50.94 91 THR A CA 1
ATOM 719 C C . THR A 1 91 ? -16.429 4.919 19.695 1.00 50.94 91 THR A C 1
ATOM 721 O O . THR A 1 91 ? -17.368 5.524 20.201 1.00 50.94 91 THR A O 1
ATOM 724 N N . THR A 1 92 ? -16.524 3.613 19.434 1.00 45.34 92 THR A N 1
ATOM 725 C CA . THR A 1 92 ? -17.755 2.869 19.746 1.00 45.34 92 THR A CA 1
ATOM 726 C C . THR A 1 92 ? -17.488 1.854 20.856 1.00 45.34 92 THR A C 1
ATOM 728 O O . THR A 1 92 ? -16.828 0.847 20.593 1.00 45.34 92 THR A O 1
ATOM 731 N N . PRO A 1 93 ? -17.967 2.064 22.100 1.00 50.31 93 PRO A N 1
ATOM 732 C CA . PRO A 1 93 ? -18.068 0.960 23.040 1.00 50.31 93 PRO A CA 1
ATOM 733 C C . PRO A 1 93 ? -18.968 -0.094 22.394 1.00 50.31 93 PRO A C 1
ATOM 735 O O . PRO A 1 93 ? -20.134 0.166 22.095 1.00 50.31 93 PRO A O 1
ATOM 738 N N . ALA A 1 94 ? -18.417 -1.277 22.136 1.00 54.19 94 ALA A N 1
ATOM 739 C CA . ALA A 1 94 ? -19.207 -2.437 21.771 1.00 54.19 94 ALA A CA 1
ATOM 740 C C . ALA A 1 94 ? -20.124 -2.755 22.958 1.00 54.19 94 ALA A C 1
ATOM 742 O O . ALA A 1 94 ? -19.722 -3.406 23.922 1.00 54.19 94 ALA A O 1
ATOM 743 N N . VAL A 1 95 ? -21.357 -2.249 22.920 1.00 53.16 95 VAL A N 1
ATOM 744 C CA . VAL A 1 95 ? -22.426 -2.720 23.795 1.00 53.16 95 VAL A CA 1
ATOM 745 C C . VAL A 1 95 ? -22.777 -4.115 23.291 1.00 53.16 95 VAL A C 1
ATOM 747 O O . VAL A 1 95 ? -23.639 -4.292 22.432 1.00 53.16 95 VAL A O 1
ATOM 750 N N . PHE A 1 96 ? -22.045 -5.117 23.777 1.00 55.06 96 PHE A N 1
ATOM 751 C CA . PHE A 1 96 ? -22.441 -6.510 23.648 1.00 55.06 96 PHE A CA 1
ATOM 752 C C . PHE A 1 96 ? -23.777 -6.659 24.378 1.00 55.06 96 PHE A C 1
ATOM 754 O O . PHE A 1 96 ? -23.825 -6.765 25.601 1.00 55.06 96 PHE A O 1
ATOM 761 N N . SER A 1 97 ? -24.883 -6.617 23.637 1.00 61.72 97 SER A N 1
ATOM 762 C CA . SER A 1 97 ? -26.160 -7.085 24.165 1.00 61.72 97 SER A CA 1
ATOM 763 C C . SER A 1 97 ? -26.008 -8.595 24.361 1.00 61.72 97 SER A C 1
ATOM 765 O O . SER A 1 97 ? -25.691 -9.276 23.381 1.00 61.72 97 SER A O 1
ATOM 767 N N . PRO A 1 98 ? -26.164 -9.145 25.579 1.00 63.47 98 PRO A N 1
ATOM 768 C CA . PRO A 1 98 ? -26.112 -10.587 25.754 1.00 63.47 98 PRO A CA 1
ATOM 769 C C . PRO A 1 98 ? -27.174 -11.212 24.850 1.00 63.47 98 PRO A C 1
ATOM 771 O O . PRO A 1 98 ? -28.338 -10.805 24.874 1.00 63.47 98 PRO A O 1
ATOM 774 N N . VAL A 1 99 ? -26.762 -12.174 24.024 1.00 60.31 99 VAL A N 1
ATOM 775 C CA . VAL A 1 99 ? -27.677 -13.005 23.244 1.00 60.31 99 VAL A CA 1
ATOM 776 C C . VAL A 1 99 ? -28.648 -13.666 24.224 1.00 60.31 99 VAL A C 1
ATOM 778 O O . VAL A 1 99 ? -28.278 -14.557 24.987 1.00 60.31 99 VAL A O 1
ATOM 781 N N . GLN A 1 100 ? -29.888 -13.177 24.271 1.00 60.94 100 GLN A N 1
ATOM 782 C CA . GLN A 1 100 ? -30.944 -13.849 25.015 1.00 60.94 100 GLN A CA 1
ATOM 783 C C . GLN A 1 100 ? -31.170 -15.201 24.344 1.00 60.94 100 GLN A C 1
ATOM 785 O O . GLN A 1 100 ? -31.462 -15.285 23.150 1.00 60.94 100 GLN A O 1
ATOM 790 N N . SER A 1 101 ? -30.978 -16.263 25.117 1.00 63.62 101 SER A N 1
ATOM 791 C CA . SER A 1 101 ? -31.287 -17.636 24.738 1.00 63.62 101 SER A CA 1
ATOM 792 C C . SER A 1 101 ? -32.735 -17.703 24.232 1.00 63.62 101 SER A C 1
ATOM 794 O O . SER A 1 101 ? -33.604 -17.067 24.836 1.00 63.62 101 SER A O 1
ATOM 796 N N . PRO A 1 102 ? -33.050 -18.456 23.163 1.00 61.22 102 PRO A N 1
ATOM 797 C CA . PRO A 1 102 ? -34.438 -18.638 22.766 1.00 61.22 102 PRO A CA 1
ATOM 798 C C . PRO A 1 102 ? -35.195 -19.308 23.919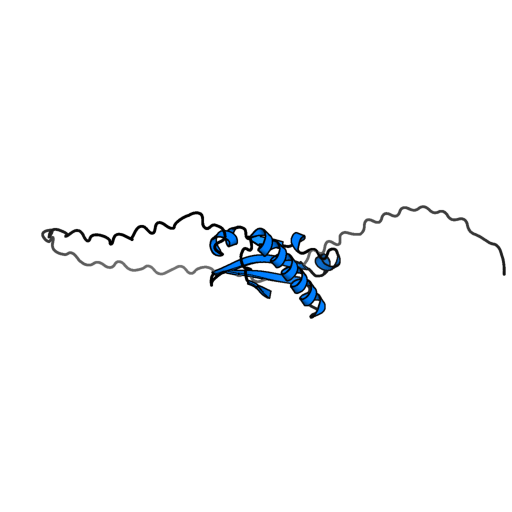 1.00 61.22 102 PRO A C 1
ATOM 800 O O . PRO A 1 102 ? -34.891 -20.437 24.303 1.00 61.22 102 PRO A O 1
ATOM 803 N N . VAL A 1 103 ? -36.173 -18.603 24.493 1.00 61.97 103 VAL A N 1
ATOM 804 C CA . VAL A 1 103 ? -37.074 -19.184 25.489 1.00 61.97 103 VAL A CA 1
ATOM 805 C C . VAL A 1 103 ? -37.892 -20.270 24.783 1.00 61.97 103 VAL A C 1
ATOM 807 O O . VAL A 1 103 ? -38.680 -20.000 23.873 1.00 61.97 103 VAL A O 1
ATOM 810 N N . VAL A 1 104 ? -37.658 -21.527 25.153 1.00 61.69 104 VAL A N 1
ATOM 811 C CA . VAL A 1 104 ? -38.464 -22.661 24.697 1.00 61.69 104 VAL A CA 1
ATOM 812 C C . VAL A 1 104 ? -39.847 -22.488 25.320 1.00 61.69 104 VAL A C 1
ATOM 814 O O . VAL A 1 104 ? -40.013 -22.617 26.531 1.00 61.69 104 VAL A O 1
ATOM 817 N N . ARG A 1 105 ? -40.849 -22.133 24.512 1.00 66.62 105 ARG A N 1
ATOM 818 C CA . ARG A 1 105 ? -42.241 -22.082 24.975 1.00 66.62 105 ARG A CA 1
ATOM 819 C C . ARG A 1 105 ? -42.715 -23.520 25.230 1.00 66.62 105 ARG A C 1
ATOM 821 O O . ARG A 1 105 ? -42.548 -24.351 24.337 1.00 66.62 105 ARG A O 1
ATOM 828 N N . PRO A 1 106 ? -43.319 -23.838 26.388 1.00 60.38 106 PRO A N 1
ATOM 829 C CA . PRO A 1 106 ? -43.928 -25.145 26.590 1.00 60.38 106 PRO A CA 1
ATOM 830 C C . PRO A 1 106 ? -45.119 -25.288 25.633 1.00 60.38 106 PRO A C 1
ATOM 832 O O . PRO A 1 106 ? -46.078 -24.519 25.685 1.00 60.38 106 PRO A O 1
ATOM 835 N N . VAL A 1 107 ? -45.027 -26.249 24.714 1.00 65.50 107 VAL A N 1
ATOM 836 C CA . VAL A 1 107 ? -46.119 -26.628 23.813 1.00 65.50 107 VAL A CA 1
ATOM 837 C C . VAL A 1 107 ? -47.154 -27.436 24.605 1.00 65.50 107 VAL A C 1
ATOM 839 O O . VAL A 1 107 ? -46.810 -28.418 25.259 1.00 65.50 107 VAL A O 1
ATOM 842 N N . LEU A 1 108 ? -48.424 -27.016 24.581 1.00 72.31 108 LEU A N 1
ATOM 843 C CA . LEU A 1 108 ? -49.529 -27.822 25.114 1.00 72.31 108 LEU A CA 1
ATOM 844 C C . LEU A 1 108 ? -49.687 -29.117 24.291 1.00 72.31 108 LEU A C 1
ATOM 846 O O . LEU A 1 108 ? -49.543 -29.074 23.066 1.00 72.31 108 LEU A O 1
ATOM 850 N N . PRO A 1 109 ? -50.037 -30.257 24.915 1.00 61.75 109 PRO A N 1
ATOM 851 C CA . PRO A 1 109 ? -50.307 -31.492 24.192 1.00 61.75 109 PRO A CA 1
ATOM 852 C C . PRO A 1 109 ? -51.557 -31.333 23.316 1.00 61.75 109 PRO A C 1
ATOM 854 O O . PRO A 1 109 ? -52.665 -31.108 23.802 1.00 61.75 109 PRO A O 1
ATOM 857 N N . ARG A 1 110 ? -51.373 -31.452 21.999 1.00 64.94 110 ARG A N 1
ATOM 858 C CA . ARG A 1 110 ? -52.461 -31.556 21.021 1.00 64.94 110 ARG A CA 1
ATOM 859 C C . ARG A 1 110 ? -52.957 -33.012 21.010 1.00 64.94 110 ARG A C 1
ATOM 861 O O . ARG A 1 110 ? -52.112 -33.904 20.918 1.00 64.94 110 ARG A O 1
ATOM 868 N N . PRO A 1 111 ? -54.270 -33.294 21.091 1.00 58.41 111 PRO A N 1
ATOM 869 C CA . PRO A 1 111 ? -54.769 -34.657 20.948 1.00 58.41 111 PRO A CA 1
ATOM 870 C C . PRO A 1 111 ? -54.471 -35.201 19.543 1.00 58.41 111 PRO A C 1
ATOM 872 O O . PRO A 1 111 ? -54.571 -34.489 18.542 1.00 58.41 111 PRO A O 1
ATOM 875 N N . ALA A 1 112 ? -54.048 -36.464 19.516 1.00 61.94 112 ALA A N 1
ATOM 876 C CA . ALA A 1 112 ? -53.534 -37.184 18.363 1.00 61.94 112 ALA A CA 1
ATOM 877 C C . ALA A 1 112 ? -54.600 -37.413 17.281 1.00 61.94 112 ALA A C 1
ATOM 879 O O . ALA A 1 112 ? -55.679 -37.932 17.563 1.00 61.94 112 ALA A O 1
ATOM 880 N N . VAL A 1 113 ? -54.250 -37.109 16.030 1.00 60.62 113 VAL A N 1
ATOM 881 C CA . VAL A 1 113 ? -54.914 -37.676 14.851 1.00 60.62 113 VAL A CA 1
ATOM 882 C C . VAL A 1 113 ? -53.971 -38.743 14.294 1.00 60.62 113 VAL A C 1
ATOM 884 O O . VAL A 1 113 ? -52.794 -38.474 14.060 1.00 60.62 113 VAL A O 1
ATOM 887 N N . ALA A 1 114 ? -54.480 -39.969 14.202 1.00 58.03 114 ALA A N 1
ATOM 888 C CA . ALA A 1 114 ? -53.770 -41.202 13.866 1.00 58.03 114 ALA A CA 1
ATOM 889 C C . ALA A 1 114 ? -53.270 -41.239 12.391 1.00 58.03 114 ALA A C 1
ATOM 891 O O . ALA A 1 114 ? -53.626 -40.362 11.602 1.00 58.03 114 ALA A O 1
ATOM 892 N N . PRO A 1 115 ? -52.416 -42.214 12.014 1.00 57.06 115 PRO A N 1
ATOM 893 C CA . PRO A 1 115 ? -51.449 -42.091 10.925 1.00 57.06 115 PRO A CA 1
ATOM 894 C C . PRO A 1 115 ? -52.009 -42.513 9.562 1.00 57.06 115 PRO A C 1
ATOM 896 O O . PRO A 1 115 ? -52.755 -43.485 9.469 1.00 57.06 115 PRO A O 1
ATOM 899 N N . VAL A 1 116 ? -51.542 -41.865 8.490 1.00 50.25 116 VAL A N 1
ATOM 900 C CA . VAL A 1 116 ? -51.491 -42.493 7.162 1.00 50.25 116 VAL A CA 1
ATOM 901 C C . VAL A 1 116 ? -50.080 -42.339 6.589 1.00 50.25 116 VAL A C 1
ATOM 903 O O . VAL A 1 116 ? -49.583 -41.240 6.360 1.00 50.25 116 VAL A O 1
ATOM 906 N N . THR A 1 117 ? -49.418 -43.464 6.378 1.00 58.62 117 THR A N 1
ATOM 907 C CA . THR A 1 117 ? -48.291 -43.655 5.458 1.00 58.62 117 THR A CA 1
ATOM 908 C C . THR A 1 117 ? -48.564 -44.973 4.723 1.00 58.62 117 THR A C 1
ATOM 910 O O . THR A 1 117 ? -49.339 -45.781 5.238 1.00 58.62 117 THR A O 1
ATOM 913 N N . PRO A 1 118 ? -47.928 -45.284 3.580 1.00 58.53 118 PRO A N 1
ATOM 914 C CA . PRO A 1 118 ? -47.116 -44.467 2.675 1.00 58.53 118 PRO A CA 1
ATOM 915 C C . PRO A 1 118 ? -47.600 -44.570 1.206 1.00 58.53 118 PRO A C 1
ATOM 917 O O . PRO A 1 118 ? -48.322 -45.486 0.825 1.00 58.53 118 PRO A O 1
ATOM 920 N N . SER A 1 119 ? -47.119 -43.696 0.323 1.00 56.69 119 SER A N 1
ATOM 921 C CA . SER A 1 119 ? -46.894 -44.082 -1.079 1.00 56.69 119 SER A CA 1
ATOM 922 C C . SER A 1 119 ? -45.736 -43.275 -1.638 1.00 56.69 119 SER A C 1
ATOM 924 O O . SER A 1 119 ? -45.855 -42.090 -1.939 1.00 56.69 119 SER A O 1
ATOM 926 N N . ALA A 1 120 ? -44.589 -43.945 -1.711 1.00 59.25 120 ALA A N 1
ATOM 927 C CA . ALA A 1 120 ? -43.460 -43.517 -2.506 1.00 59.25 120 ALA A CA 1
ATOM 928 C C . ALA A 1 120 ? -43.897 -43.432 -3.974 1.00 59.25 120 ALA A C 1
ATOM 930 O O . ALA A 1 120 ? -44.406 -44.408 -4.525 1.00 59.25 120 ALA A O 1
ATOM 931 N N . VAL A 1 121 ? -43.669 -42.281 -4.600 1.00 63.19 121 VAL A N 1
ATOM 932 C CA . VAL A 1 121 ? -43.638 -42.149 -6.059 1.00 63.19 121 VAL A CA 1
ATOM 933 C C . VAL A 1 121 ? -42.186 -41.849 -6.451 1.00 63.19 121 VAL A C 1
ATOM 935 O O . VAL A 1 121 ? -41.525 -41.053 -5.779 1.00 63.19 121 VAL A O 1
ATOM 938 N N . PRO A 1 122 ? -41.661 -42.549 -7.466 1.00 56.97 122 PRO A N 1
ATOM 939 C CA . PRO A 1 122 ? -40.237 -42.665 -7.739 1.00 56.97 122 PRO A CA 1
ATOM 940 C C . PRO A 1 122 ? -39.604 -41.363 -8.240 1.00 56.97 122 PRO A C 1
ATOM 942 O O . PRO A 1 122 ? -40.150 -40.656 -9.083 1.00 56.97 122 PRO A O 1
ATOM 945 N N . ILE A 1 123 ? -38.388 -41.123 -7.752 1.00 58.53 123 ILE A N 1
ATOM 946 C CA . ILE A 1 123 ? -37.348 -40.314 -8.395 1.00 58.53 123 ILE A CA 1
ATOM 947 C C . ILE A 1 123 ? -37.236 -40.714 -9.870 1.00 58.53 123 ILE A C 1
ATOM 949 O O . ILE A 1 123 ? -36.783 -41.813 -10.185 1.00 58.53 123 ILE A O 1
ATOM 953 N N . ALA A 1 124 ? -37.643 -39.821 -10.770 1.00 56.22 124 ALA A N 1
ATOM 954 C CA . ALA A 1 124 ? -37.293 -39.922 -12.177 1.00 56.22 124 ALA A CA 1
ATOM 955 C C . ALA A 1 124 ? -35.795 -39.596 -12.331 1.00 56.22 124 ALA A C 1
ATOM 957 O O . ALA A 1 124 ? -35.366 -38.518 -11.909 1.00 56.22 124 ALA A O 1
ATOM 958 N N . PRO A 1 125 ? -34.979 -40.489 -12.912 1.00 62.84 125 PRO A N 1
ATOM 959 C CA . PRO A 1 125 ? -33.655 -40.129 -13.389 1.00 62.84 125 PRO A CA 1
ATOM 960 C C . PRO A 1 125 ? -33.765 -39.490 -14.783 1.00 62.84 125 PRO A C 1
ATOM 962 O O . PRO A 1 125 ? -34.708 -39.780 -15.519 1.00 62.84 125 PRO A O 1
ATOM 965 N N . THR A 1 126 ? -32.716 -38.757 -15.183 1.00 46.00 126 THR A N 1
ATOM 966 C CA . THR A 1 126 ? -32.417 -38.244 -16.548 1.00 46.00 126 THR A CA 1
ATOM 967 C C . THR A 1 126 ? -32.846 -36.778 -16.747 1.00 46.00 126 THR A C 1
ATOM 969 O O . THR A 1 126 ? -34.010 -36.445 -16.598 1.00 46.00 126 THR A O 1
ATOM 972 N N . ALA A 1 127 ? -31.953 -35.827 -17.043 1.00 56.97 127 ALA A N 1
ATOM 973 C CA . ALA A 1 127 ? -30.939 -35.892 -18.094 1.00 56.97 127 ALA A CA 1
ATOM 974 C C . ALA A 1 127 ? -29.552 -35.327 -17.708 1.00 56.97 127 ALA A C 1
ATOM 976 O O . ALA A 1 127 ? -29.450 -34.440 -16.859 1.00 56.97 127 ALA A O 1
ATOM 977 N N . PRO A 1 128 ? -28.480 -35.842 -18.342 1.00 57.94 128 PRO A N 1
ATOM 978 C CA . PRO A 1 128 ? -27.111 -35.390 -18.141 1.00 57.94 128 PRO A CA 1
ATOM 979 C C . PRO A 1 128 ? -26.921 -33.932 -18.564 1.00 57.94 128 PRO A C 1
ATOM 981 O O . PRO A 1 128 ? -27.405 -33.486 -19.603 1.00 57.94 128 PRO A O 1
ATOM 984 N N . GLN A 1 129 ? -26.148 -33.220 -17.749 1.00 53.50 129 GLN A N 1
ATOM 985 C CA . GLN A 1 129 ? -25.499 -31.975 -18.127 1.00 53.50 129 GLN A CA 1
ATOM 986 C C . GLN A 1 129 ? -24.696 -32.232 -19.407 1.00 53.50 129 GLN A C 1
ATOM 988 O O . GLN A 1 129 ? -23.780 -33.055 -19.396 1.00 53.50 129 GLN A O 1
ATOM 993 N N . SER A 1 130 ? -25.024 -31.545 -20.500 1.00 65.00 130 SER A N 1
ATOM 994 C CA . SER A 1 130 ? -24.095 -31.429 -21.621 1.00 65.00 130 SER A CA 1
ATOM 995 C C . SER A 1 130 ? -22.867 -30.663 -21.122 1.00 65.00 130 SER A C 1
ATOM 997 O O . SER A 1 130 ? -23.018 -29.508 -20.713 1.00 65.00 130 SER A O 1
ATOM 999 N N . PRO A 1 131 ? -21.658 -31.252 -21.123 1.00 57.59 131 PRO A N 1
ATOM 1000 C CA . PRO A 1 131 ? -20.454 -30.473 -20.900 1.00 57.59 131 PRO A CA 1
ATOM 1001 C C . PRO A 1 131 ? -20.298 -29.535 -22.095 1.00 57.59 131 PRO A C 1
ATOM 1003 O O . PRO A 1 131 ? -20.227 -29.992 -23.234 1.00 57.59 131 PRO A O 1
ATOM 1006 N N . VAL A 1 132 ? -20.265 -28.225 -21.856 1.00 56.38 132 VAL A N 1
ATOM 1007 C CA . VAL A 1 132 ? -19.776 -27.279 -22.862 1.00 56.38 132 VAL A CA 1
ATOM 1008 C C . VAL A 1 132 ? -18.254 -27.449 -22.882 1.00 56.38 132 VAL A C 1
ATOM 1010 O O . VAL A 1 132 ? -17.619 -27.179 -21.861 1.00 56.38 132 VAL A O 1
ATOM 1013 N N . PRO A 1 133 ? -17.643 -27.948 -23.968 1.00 66.19 133 PRO A N 1
ATOM 1014 C CA . PRO A 1 133 ? -16.197 -28.090 -24.031 1.00 66.19 133 PRO A CA 1
ATOM 1015 C C . PRO A 1 133 ? -15.560 -26.722 -24.317 1.00 66.19 133 PRO A C 1
ATOM 1017 O O . PRO A 1 133 ? -15.908 -26.102 -25.321 1.00 66.19 133 PRO A O 1
ATOM 1020 N N . PRO A 1 134 ? -14.583 -26.234 -23.533 1.00 56.41 134 PRO A N 1
ATOM 1021 C CA . PRO A 1 134 ? -13.641 -25.255 -24.038 1.00 56.41 134 PRO A CA 1
ATOM 1022 C C . PRO A 1 134 ? -12.460 -26.025 -24.630 1.00 56.41 134 PRO A C 1
ATOM 1024 O O . PRO A 1 134 ? -11.496 -26.347 -23.941 1.00 56.41 134 PRO A O 1
ATOM 1027 N N . ALA A 1 135 ? -12.538 -26.357 -25.913 1.00 50.09 135 ALA A N 1
ATOM 1028 C CA . ALA A 1 135 ? -11.386 -26.872 -26.638 1.00 50.09 135 ALA A CA 1
ATOM 1029 C C . ALA A 1 135 ? -11.419 -26.383 -28.085 1.00 5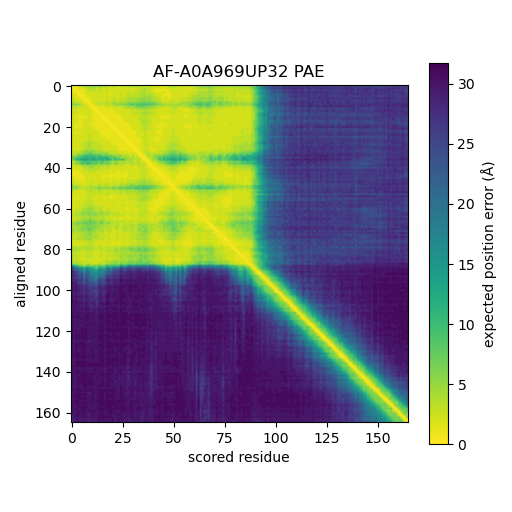0.09 135 ALA A C 1
ATOM 1031 O O . ALA A 1 135 ? -12.072 -26.988 -28.928 1.00 50.09 135 ALA A O 1
ATOM 1032 N N . ALA A 1 136 ? -10.734 -25.264 -28.330 1.00 44.62 136 ALA A N 1
ATOM 1033 C CA . ALA A 1 136 ? -9.750 -25.092 -29.405 1.00 44.62 136 ALA A CA 1
ATOM 1034 C C . ALA A 1 136 ? -9.541 -23.596 -29.709 1.00 44.62 136 ALA A C 1
ATOM 1036 O O . ALA A 1 136 ? -10.348 -22.952 -30.371 1.00 44.62 136 ALA A O 1
ATOM 1037 N N . ALA A 1 137 ? -8.399 -23.060 -29.278 1.00 50.50 137 ALA A N 1
ATOM 1038 C CA . ALA A 1 137 ? -7.612 -22.195 -30.159 1.00 50.50 137 ALA A CA 1
ATOM 1039 C C . ALA A 1 137 ? -7.115 -23.080 -31.335 1.00 50.50 137 ALA A C 1
ATOM 1041 O O . ALA A 1 137 ? -6.920 -24.274 -31.087 1.00 50.50 137 ALA A O 1
ATOM 1042 N N . PRO A 1 138 ? -6.877 -22.582 -32.571 1.00 48.53 138 PRO A N 1
ATOM 1043 C CA . PRO A 1 138 ? -6.048 -21.396 -32.803 1.00 48.53 138 PRO A CA 1
ATOM 1044 C C . PRO A 1 138 ? -6.432 -20.510 -34.018 1.00 48.53 138 PRO A C 1
ATOM 1046 O O . PRO A 1 138 ? -7.291 -20.840 -34.828 1.00 48.53 138 PRO A O 1
ATOM 1049 N N . THR A 1 139 ? -5.670 -19.415 -34.158 1.00 40.16 139 THR A N 1
ATOM 1050 C CA . THR A 1 139 ? -5.224 -18.816 -35.436 1.00 40.16 139 THR A CA 1
ATOM 1051 C C . THR A 1 139 ? -5.944 -17.556 -35.958 1.00 40.16 139 THR A C 1
ATOM 1053 O O . THR A 1 139 ? -6.903 -17.606 -36.715 1.00 40.16 139 THR A O 1
ATOM 1056 N N . GLN A 1 140 ? -5.282 -16.431 -35.648 1.00 44.19 140 GLN A N 1
ATOM 1057 C CA . GLN A 1 140 ? -4.968 -15.273 -36.504 1.00 44.19 140 GLN A CA 1
ATOM 1058 C C . GLN A 1 140 ? -6.070 -14.274 -36.901 1.00 44.19 140 GLN A C 1
ATOM 1060 O O . GLN A 1 140 ? -6.816 -14.473 -37.851 1.00 44.19 140 GLN A O 1
ATOM 1065 N N . ARG A 1 141 ? -5.941 -13.055 -36.360 1.00 40.28 141 ARG A N 1
ATOM 1066 C CA . ARG A 1 141 ? -5.586 -11.899 -37.198 1.00 40.28 141 ARG A CA 1
ATOM 1067 C C . ARG A 1 141 ? -4.508 -11.081 -36.501 1.00 40.28 141 ARG A C 1
ATOM 1069 O O . ARG A 1 141 ? -4.762 -10.329 -35.567 1.00 40.28 141 ARG A O 1
ATOM 1076 N N . VAL A 1 142 ? -3.288 -11.270 -36.984 1.00 47.34 142 VAL A N 1
ATOM 1077 C CA . VAL A 1 142 ? -2.287 -10.213 -36.989 1.00 47.34 142 VAL A CA 1
ATOM 1078 C C . VAL A 1 142 ? -2.889 -9.114 -37.863 1.00 47.34 142 VAL A C 1
ATOM 1080 O O . VAL A 1 142 ? -3.087 -9.326 -39.057 1.00 47.34 142 VAL A O 1
ATOM 1083 N N . THR A 1 143 ? -3.243 -7.977 -37.281 1.00 48.72 143 THR A N 1
ATOM 1084 C CA . THR A 1 143 ? -3.240 -6.737 -38.052 1.00 48.72 143 THR A CA 1
ATOM 1085 C C . THR A 1 143 ? -1.97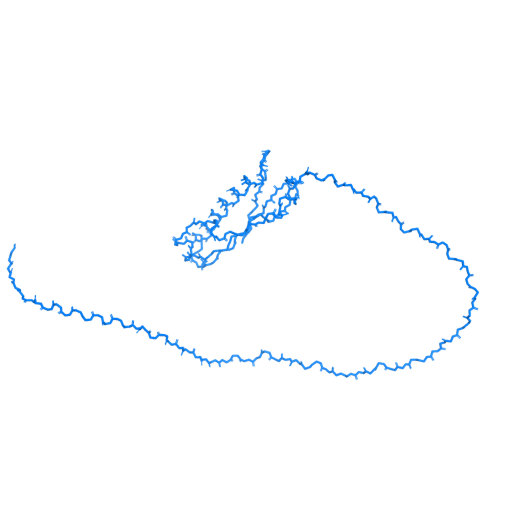9 -6.017 -37.604 1.00 48.72 143 THR A C 1
ATOM 1087 O O . THR A 1 143 ? -1.949 -5.524 -36.475 1.00 48.72 143 THR A O 1
ATOM 1090 N N . PRO A 1 144 ? -0.905 -6.004 -38.411 1.00 52.69 144 PRO A N 1
ATOM 1091 C CA . PRO A 1 144 ? 0.102 -4.982 -38.227 1.00 52.69 144 PRO A CA 1
ATOM 1092 C C . PRO A 1 144 ? -0.616 -3.654 -38.469 1.00 52.69 144 PRO A C 1
ATOM 1094 O O . PRO A 1 144 ? -1.210 -3.451 -39.526 1.00 52.69 144 PRO A O 1
ATOM 1097 N N . VAL A 1 145 ? -0.622 -2.772 -37.473 1.00 54.94 145 VAL A N 1
ATOM 1098 C CA . VAL A 1 145 ? -0.723 -1.353 -37.794 1.00 54.94 145 VAL A CA 1
ATOM 1099 C C . VAL A 1 145 ? 0.572 -1.039 -38.553 1.00 54.94 145 VAL A C 1
ATOM 1101 O O . VAL A 1 145 ? 1.650 -1.266 -37.996 1.00 54.94 145 VAL A O 1
ATOM 1104 N N . PRO A 1 146 ? 0.518 -0.664 -39.841 1.00 65.12 146 PRO A N 1
ATOM 1105 C CA . PRO A 1 146 ? 1.702 -0.133 -40.490 1.00 65.12 146 PRO A CA 1
ATOM 1106 C C . PRO A 1 146 ? 2.131 1.129 -39.728 1.00 65.12 146 PRO A C 1
ATOM 1108 O O . PRO A 1 146 ? 1.265 1.867 -39.245 1.00 65.12 146 PRO A O 1
ATOM 1111 N N . PRO A 1 147 ? 3.436 1.410 -39.600 1.00 54.56 147 PRO A N 1
ATOM 1112 C CA . PRO A 1 147 ? 3.846 2.782 -39.375 1.00 54.56 147 PRO A CA 1
ATOM 1113 C C . PRO A 1 147 ? 3.288 3.605 -40.542 1.00 54.56 147 PRO A C 1
ATOM 1115 O O . PRO A 1 147 ? 3.638 3.359 -41.694 1.00 54.56 147 PRO A O 1
ATOM 1118 N N . SER A 1 148 ? 2.398 4.556 -40.257 1.00 49.22 148 SER A N 1
ATOM 1119 C CA . SER A 1 148 ? 2.310 5.752 -41.090 1.00 49.22 148 SER A CA 1
ATOM 1120 C C . SER A 1 148 ? 3.612 6.499 -40.864 1.00 49.22 148 SER A C 1
ATOM 1122 O O . SER A 1 148 ? 3.778 7.241 -39.900 1.00 49.22 148 SER A O 1
ATOM 1124 N N . ASP A 1 149 ? 4.597 6.087 -41.644 1.00 46.84 149 ASP A N 1
ATOM 1125 C CA . ASP A 1 149 ? 5.236 6.968 -42.595 1.00 46.84 149 ASP A CA 1
ATOM 1126 C C . ASP A 1 149 ? 4.706 8.417 -42.537 1.00 46.84 149 ASP A C 1
ATOM 1128 O O . ASP A 1 149 ? 3.606 8.725 -42.998 1.00 46.84 149 ASP A O 1
ATOM 1132 N N . ASN A 1 150 ? 5.462 9.261 -41.839 1.00 48.53 150 ASN A N 1
ATOM 1133 C CA . ASN A 1 150 ? 5.548 10.680 -42.140 1.00 48.53 150 ASN A CA 1
ATOM 1134 C C . ASN A 1 150 ? 6.933 10.845 -42.785 1.00 48.53 150 ASN A C 1
ATOM 1136 O O . ASN A 1 150 ? 7.897 11.251 -42.133 1.00 48.53 150 ASN A O 1
ATOM 1140 N N . GLU A 1 151 ? 7.042 10.408 -44.040 1.00 48.53 151 GLU A N 1
ATOM 1141 C CA . GLU A 1 151 ? 7.785 11.085 -45.098 1.00 48.53 151 GLU A CA 1
ATOM 1142 C C . GLU A 1 151 ? 7.396 12.579 -45.068 1.00 48.53 151 GLU A C 1
ATOM 1144 O O . GLU A 1 151 ? 6.504 13.034 -45.776 1.00 48.53 151 GLU A O 1
ATOM 1149 N N . ASP A 1 152 ? 8.026 13.349 -44.179 1.00 47.62 152 ASP A N 1
ATOM 1150 C CA . ASP A 1 152 ? 8.317 14.751 -44.471 1.00 47.62 152 ASP A CA 1
ATOM 1151 C C . ASP A 1 152 ? 9.682 14.750 -45.158 1.00 47.62 152 ASP A C 1
ATOM 1153 O O . ASP A 1 152 ? 10.747 14.775 -44.534 1.00 47.62 152 ASP A O 1
ATOM 1157 N N . GLU A 1 153 ? 9.607 14.622 -46.479 1.00 50.34 153 GLU A N 1
ATOM 1158 C CA . GLU A 1 153 ? 10.595 15.135 -47.409 1.00 50.34 153 GLU A CA 1
ATOM 1159 C C . GLU A 1 153 ? 10.801 16.632 -47.110 1.00 50.34 153 GLU A C 1
ATOM 1161 O O . GLU A 1 153 ? 9.953 17.462 -47.426 1.00 50.34 153 GLU A O 1
ATOM 1166 N N . ASP A 1 154 ? 11.934 16.994 -46.512 1.00 46.44 154 ASP A N 1
ATOM 1167 C CA . ASP A 1 154 ? 12.584 18.260 -46.850 1.00 46.44 154 ASP A CA 1
ATOM 1168 C C . ASP A 1 154 ? 13.989 17.916 -47.340 1.00 46.44 154 ASP A C 1
ATOM 1170 O O . ASP A 1 154 ? 14.967 17.809 -46.593 1.00 46.44 154 ASP A O 1
ATOM 1174 N N . GLU A 1 155 ? 14.036 17.635 -48.640 1.00 46.38 155 GLU A N 1
ATOM 1175 C CA . GLU A 1 155 ? 15.236 17.698 -49.452 1.00 46.38 155 GLU A CA 1
ATOM 1176 C C . GLU A 1 155 ? 15.811 19.118 -49.371 1.00 46.38 155 GLU A C 1
ATOM 1178 O O . GLU A 1 155 ? 15.443 20.021 -50.116 1.00 46.38 155 GLU A O 1
ATOM 1183 N N . GLY A 1 156 ? 16.753 19.305 -48.454 1.00 43.81 156 GLY A N 1
ATOM 1184 C CA . GLY A 1 156 ? 17.705 20.407 -48.463 1.00 43.81 156 GLY A CA 1
ATOM 1185 C C . GLY A 1 156 ? 19.074 19.927 -48.931 1.00 43.81 156 GLY A C 1
ATOM 1186 O O . GLY A 1 156 ? 20.044 20.003 -48.179 1.00 43.81 156 GLY A O 1
ATOM 1187 N N . GLU A 1 157 ? 19.163 19.391 -50.149 1.00 52.47 157 GLU A N 1
ATOM 1188 C CA . GLU A 1 157 ? 20.441 19.200 -50.833 1.00 52.47 157 GLU A CA 1
ATOM 1189 C C . GLU A 1 157 ? 21.042 20.568 -51.184 1.00 52.47 157 GLU A C 1
ATOM 1191 O O . GLU A 1 157 ? 20.485 21.297 -51.997 1.00 52.47 157 GLU A O 1
ATOM 1196 N N . VAL A 1 158 ? 22.200 20.891 -50.601 1.00 54.78 158 VAL A N 1
ATOM 1197 C CA . VAL A 1 158 ? 23.330 21.516 -51.311 1.00 54.78 158 VAL A CA 1
ATOM 1198 C C . VAL A 1 158 ? 24.641 21.134 -50.611 1.00 54.78 158 VAL A C 1
ATOM 1200 O O . VAL A 1 158 ? 25.028 21.689 -49.585 1.00 54.78 158 VAL A O 1
ATOM 1203 N N . ALA A 1 159 ? 25.342 20.160 -51.185 1.00 50.16 159 ALA A N 1
ATOM 1204 C CA . ALA A 1 159 ? 26.800 20.072 -51.097 1.00 50.16 159 ALA A CA 1
ATOM 1205 C C . ALA A 1 159 ? 27.427 21.161 -52.016 1.00 50.16 159 ALA A C 1
ATOM 1207 O O . ALA A 1 159 ? 26.670 21.835 -52.722 1.00 50.16 159 ALA A O 1
ATOM 1208 N N . PRO A 1 160 ? 28.763 21.306 -52.149 1.00 61.12 160 PRO A N 1
ATOM 1209 C CA . PRO A 1 160 ? 29.866 20.630 -51.458 1.00 61.12 160 PRO A CA 1
ATOM 1210 C C . PRO A 1 160 ? 30.994 21.604 -51.011 1.00 61.12 160 PRO A C 1
ATOM 1212 O O . PRO A 1 160 ? 30.891 22.812 -51.176 1.00 61.12 160 PRO A O 1
ATOM 1215 N N . ASP A 1 161 ? 32.097 21.015 -50.536 1.00 49.66 161 ASP A N 1
ATOM 1216 C CA . ASP A 1 161 ? 33.483 21.474 -50.764 1.00 49.66 161 ASP A CA 1
ATOM 1217 C C . ASP A 1 161 ? 34.002 22.710 -49.995 1.00 49.66 161 ASP A C 1
ATOM 1219 O O . ASP A 1 161 ? 33.579 23.836 -50.220 1.00 49.66 161 ASP A O 1
ATOM 1223 N N . GLU A 1 162 ? 34.982 22.497 -49.107 1.00 52.50 162 GLU A N 1
ATOM 1224 C CA . GLU A 1 162 ? 36.366 22.990 -49.277 1.00 52.50 162 GLU A CA 1
ATOM 1225 C C . GLU A 1 162 ? 37.173 22.940 -47.951 1.00 52.50 162 GLU A C 1
ATOM 1227 O O . GLU A 1 162 ? 36.858 23.630 -46.985 1.00 52.50 162 GLU A O 1
ATOM 1232 N N . ARG A 1 163 ? 38.272 22.162 -48.005 1.00 51.41 163 ARG A N 1
ATOM 1233 C CA . ARG A 1 163 ? 39.634 22.432 -47.472 1.00 51.41 163 ARG A CA 1
ATOM 1234 C C . ARG A 1 163 ? 39.925 22.326 -45.965 1.00 51.41 163 ARG A C 1
ATOM 1236 O O . ARG A 1 163 ? 39.236 22.905 -45.140 1.00 51.41 163 ARG A O 1
ATOM 1243 N N . GLU A 1 164 ? 40.835 21.402 -45.607 1.00 56.09 164 GLU A N 1
ATOM 1244 C CA . GLU A 1 164 ? 42.271 21.620 -45.239 1.00 56.09 164 GLU A CA 1
ATOM 1245 C C . GLU A 1 164 ? 42.394 22.219 -43.827 1.00 56.09 164 GLU A C 1
ATOM 1247 O O . GLU A 1 164 ? 41.641 23.111 -43.468 1.00 56.09 164 GLU A O 1
ATOM 1252 N N . GLU A 1 165 ? 43.290 21.834 -42.929 1.00 56.56 165 GLU A N 1
ATOM 1253 C CA . GLU A 1 165 ? 44.371 20.848 -42.805 1.00 56.56 165 GLU A CA 1
ATOM 1254 C C . GLU A 1 165 ? 44.621 20.722 -41.286 1.00 56.56 165 GLU A C 1
ATOM 1256 O O . GLU A 1 165 ? 44.369 21.721 -40.564 1.00 56.56 165 GLU A O 1
#

Solvent-accessible surface area (backbone atoms only — not comparable to full-atom values): 11184 Å² total; per-residue (Å²): 89,80,44,82,43,76,67,56,89,94,59,48,70,71,58,53,48,59,48,47,46,53,51,48,36,54,51,51,52,50,48,50,72,73,33,85,81,54,53,64,46,52,39,37,30,29,39,32,36,97,91,28,74,38,62,39,36,36,32,57,49,38,48,71,56,41,73,77,47,85,54,47,78,82,42,46,48,74,39,72,76,29,39,58,67,47,64,70,60,82,80,66,83,81,78,77,73,78,81,75,72,84,78,81,74,87,78,77,89,73,85,84,79,82,91,88,85,86,78,91,75,81,85,79,82,86,79,81,81,78,80,81,78,93,80,78,84,84,85,84,82,86,73,77,77,71,80,80,75,77,84,74,82,74,88,76,84,77,83,81,90,84,82,89,132

pLDDT: mean 76.06, std 19.89, range [40.16, 97.81]

Radius of gyration: 34.61 Å; Cα contacts (8 Å, |Δi|>4): 142; chains: 1; bounding box: 99×68×78 Å

Mean predicted aligned error: 19.14 Å

Secondary structure (DSSP, 8-state):
-EEEEEPPTT--HHHHHHHHHHHHHHHHHHHHHH-SS--EEEEEEEEEETTEEEEEEEEEEEHHHHHH---GGGTEEE-TTHHHHTT--TT-------------PPPPPPPPPPP------------PPPP----------------------------------